Protein AF-A0A0E0AI39-F1 (afdb_monomer_lite)

Sequence (95 aa):
MSARLKGYCKSSTAFGVRKVCNRKLVSARKFNKGLIAATNLTITVNSQCDSDGHSTHTSFMVADSPMVGVSFFGYAPGTARSVAPCAKVAMYKAL

Radius of gyration: 15.56 Å; chains: 1; bounding box: 39×23×42 Å

Organism: NCBI:txid40148

InterPro domains:
  IPR036852 Peptidase S8/S53 domain superfamily [G3DSA:3.40.50.200] (3-94)
  IPR045051 Subtilisin-like protease [PTHR10795] (3-94)

pLDDT: mean 87.7, std 10.04, range [47.22, 97.62]

Secondary structure (DSSP, 8-state):
--TT----B--BTTB-HHHH-SSSEEEEEEE-HHHHHH-----TT-SSS-SSSHHHHHHHHHHPPPEEEEEETTEEEEEE--SSTT--EEEEEE-

Structure (mmCIF, N/CA/C/O backbone):
data_AF-A0A0E0AI39-F1
#
_entry.id   AF-A0A0E0AI39-F1
#
loop_
_atom_site.group_PDB
_atom_site.id
_atom_site.type_symbol
_atom_site.label_atom_id
_atom_site.label_alt_id
_atom_site.label_comp_id
_atom_site.label_asym_id
_atom_site.label_entity_id
_atom_site.label_seq_id
_atom_site.pdbx_PDB_ins_code
_atom_site.Cartn_x
_atom_site.Cartn_y
_atom_site.Cartn_z
_atom_site.occupancy
_atom_site.B_iso_or_equiv
_atom_site.auth_seq_id
_atom_site.auth_comp_id
_atom_site.auth_asym_id
_atom_site.auth_atom_id
_atom_site.pdbx_PDB_model_num
ATOM 1 N N . MET A 1 1 ? -16.664 -4.963 -12.673 1.00 47.22 1 MET A N 1
ATOM 2 C CA . MET A 1 1 ? -16.025 -5.107 -11.340 1.00 47.22 1 MET A CA 1
ATOM 3 C C . MET A 1 1 ? -16.370 -6.495 -10.819 1.00 47.22 1 MET A C 1
ATOM 5 O O . MET A 1 1 ? -17.539 -6.828 -10.898 1.00 47.22 1 MET A O 1
ATOM 9 N N . SER A 1 2 ? -15.411 -7.313 -10.351 1.00 50.84 2 SER A N 1
ATOM 10 C CA . SER A 1 2 ? -15.747 -8.604 -9.707 1.00 50.84 2 SER A CA 1
ATOM 11 C C . SER A 1 2 ? -16.836 -8.385 -8.651 1.00 50.84 2 SER A C 1
ATOM 13 O O . SER A 1 2 ? -16.621 -7.617 -7.713 1.00 50.84 2 SER A O 1
ATOM 15 N N . ALA A 1 3 ? -17.992 -9.020 -8.846 1.00 57.06 3 ALA A N 1
ATOM 16 C CA . ALA A 1 3 ? -19.215 -8.802 -8.074 1.00 57.06 3 ALA A CA 1
ATOM 17 C C . ALA A 1 3 ? -19.114 -9.263 -6.607 1.00 57.06 3 ALA A C 1
ATOM 19 O O . ALA A 1 3 ? -20.034 -9.050 -5.823 1.00 57.06 3 ALA A O 1
ATOM 20 N N . ARG A 1 4 ? -17.996 -9.897 -6.222 1.00 66.88 4 ARG A N 1
ATOM 21 C CA . ARG A 1 4 ? -17.860 -10.592 -4.938 1.00 66.88 4 ARG A CA 1
ATOM 22 C C . ARG A 1 4 ? -17.272 -9.740 -3.812 1.00 66.88 4 ARG A C 1
ATOM 24 O O . ARG A 1 4 ? -17.552 -10.013 -2.651 1.00 66.88 4 ARG A O 1
ATOM 31 N N . LEU A 1 5 ? -16.480 -8.708 -4.122 1.00 64.19 5 LEU A N 1
ATOM 32 C CA . LEU A 1 5 ? -15.823 -7.894 -3.093 1.00 64.19 5 LEU A CA 1
ATOM 33 C C . LEU A 1 5 ? -16.555 -6.561 -2.887 1.00 64.19 5 LEU A C 1
ATOM 35 O O . LEU A 1 5 ? -16.351 -5.607 -3.639 1.00 64.19 5 LEU A O 1
ATOM 39 N N . LYS A 1 6 ? -17.385 -6.486 -1.842 1.00 66.31 6 LYS A N 1
ATOM 40 C CA . LYS A 1 6 ? -17.940 -5.222 -1.336 1.00 66.31 6 LYS A CA 1
ATOM 41 C C . LYS A 1 6 ? -16.864 -4.517 -0.506 1.00 66.31 6 LYS A C 1
ATOM 43 O O . LYS A 1 6 ? -16.754 -4.719 0.701 1.00 66.31 6 LYS A O 1
ATOM 48 N N . GLY A 1 7 ? -16.005 -3.764 -1.185 1.00 68.94 7 GLY A N 1
ATOM 49 C CA . GLY A 1 7 ? -14.960 -2.971 -0.545 1.00 68.94 7 GLY A CA 1
ATOM 50 C C . GLY A 1 7 ? -15.526 -1.886 0.379 1.00 68.94 7 GLY A C 1
ATOM 51 O O . GLY A 1 7 ? -16.649 -1.426 0.184 1.00 68.94 7 GLY A O 1
ATOM 52 N N . TYR A 1 8 ? -14.757 -1.475 1.391 1.00 79.88 8 TYR A N 1
ATOM 53 C CA . TYR A 1 8 ? -15.117 -0.371 2.283 1.00 79.88 8 TYR A CA 1
ATOM 54 C C . TYR A 1 8 ? -14.011 0.675 2.270 1.00 79.88 8 TYR A C 1
ATOM 56 O O . TYR A 1 8 ? -12.866 0.382 2.611 1.00 79.88 8 TYR A O 1
ATOM 64 N N . CYS A 1 9 ? -14.376 1.903 1.927 1.00 84.00 9 CYS A N 1
ATOM 65 C CA . CYS A 1 9 ? -13.504 3.060 2.015 1.00 84.00 9 CYS A CA 1
ATOM 66 C C . CYS A 1 9 ? -14.2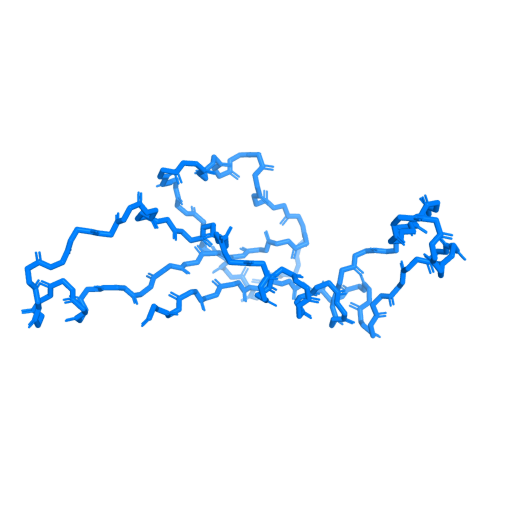67 4.192 2.689 1.00 84.00 9 CYS A C 1
ATOM 68 O O . CYS A 1 9 ? -15.308 4.618 2.191 1.00 84.00 9 CYS A O 1
ATOM 70 N N . LYS A 1 10 ? -13.750 4.683 3.816 1.00 81.62 10 LYS A N 1
ATOM 71 C CA . LYS A 1 10 ? -14.333 5.811 4.548 1.00 81.62 10 LYS A CA 1
ATOM 72 C C . LYS A 1 10 ? -13.331 6.948 4.626 1.00 81.62 10 LYS A C 1
ATOM 74 O O . LYS A 1 10 ? -12.145 6.708 4.818 1.00 81.62 10 LYS A O 1
ATOM 79 N N . SER A 1 11 ? -13.805 8.179 4.477 1.00 85.12 11 SER A N 1
ATOM 80 C CA . SER A 1 11 ? -12.930 9.343 4.570 1.00 85.12 11 SER A CA 1
ATOM 81 C C . SER A 1 11 ? -12.401 9.481 5.993 1.00 85.12 11 SER A C 1
ATOM 83 O O . SER A 1 11 ? -13.136 9.283 6.963 1.00 85.12 11 SER A O 1
ATOM 85 N N . SER A 1 12 ? -11.126 9.819 6.109 1.00 81.50 12 SER A N 1
ATOM 86 C CA . SER A 1 12 ? -10.462 10.139 7.372 1.00 81.50 12 SER A CA 1
ATOM 87 C C . SER A 1 12 ? -9.397 11.202 7.132 1.00 81.50 12 SER A C 1
ATOM 89 O O . SER A 1 12 ? -9.171 11.615 5.994 1.00 81.50 12 SER A O 1
ATOM 91 N N . THR A 1 13 ? -8.738 11.655 8.197 1.00 78.62 13 THR A N 1
ATOM 92 C CA . THR A 1 13 ? -7.630 12.614 8.121 1.00 78.62 13 THR A CA 1
ATOM 93 C C . THR A 1 13 ? -6.614 12.179 7.063 1.00 78.62 13 THR A C 1
ATOM 95 O O . THR A 1 13 ? -6.183 11.028 7.061 1.00 78.62 13 THR A O 1
ATOM 98 N N . ALA A 1 14 ? -6.276 13.065 6.126 1.00 75.19 14 ALA A N 1
ATOM 99 C CA . ALA A 1 14 ? -5.383 12.775 4.998 1.00 75.19 14 ALA A CA 1
ATOM 100 C C . ALA A 1 14 ? -5.809 11.606 4.069 1.00 75.19 14 ALA A C 1
ATOM 102 O O . ALA A 1 14 ? -5.023 11.185 3.226 1.00 75.19 14 ALA A O 1
ATOM 103 N N . PHE A 1 15 ? -7.048 11.101 4.160 1.00 81.00 15 PHE A N 1
ATOM 104 C CA . PHE A 1 15 ? -7.596 10.070 3.270 1.00 81.00 15 PHE A CA 1
ATOM 105 C C . PHE A 1 15 ? -8.912 10.537 2.639 1.00 81.00 15 PHE A C 1
ATOM 107 O O . PHE A 1 15 ? -9.999 10.403 3.211 1.00 81.00 15 PHE A O 1
ATOM 114 N N . GLY A 1 16 ? -8.823 11.067 1.420 1.00 83.19 16 GLY A N 1
ATOM 115 C CA . GLY A 1 16 ? -9.992 11.399 0.607 1.00 83.19 16 GLY A CA 1
ATOM 116 C C . GLY A 1 16 ? -10.448 10.196 -0.215 1.00 83.19 16 GLY A C 1
ATOM 117 O O . GLY A 1 16 ? -9.807 9.862 -1.206 1.00 83.19 16 GLY A O 1
ATOM 118 N N . VAL A 1 17 ? -11.577 9.569 0.136 1.00 79.81 17 VAL A N 1
ATOM 119 C CA . VAL A 1 17 ? -12.045 8.315 -0.504 1.00 79.81 17 VAL A CA 1
ATOM 120 C C . VAL A 1 17 ? -12.118 8.407 -2.025 1.00 79.81 17 VAL A C 1
ATOM 122 O O . VAL A 1 17 ? -11.655 7.496 -2.703 1.00 79.81 17 VAL A O 1
ATOM 125 N N . ARG A 1 18 ? -12.645 9.519 -2.560 1.00 76.62 18 ARG A N 1
ATOM 126 C CA . ARG A 1 18 ? -12.768 9.738 -4.012 1.00 76.62 18 ARG A CA 1
ATOM 127 C C . ARG A 1 18 ? -11.421 9.798 -4.737 1.00 76.62 18 ARG A C 1
ATOM 129 O O . ARG A 1 18 ? -11.380 9.542 -5.931 1.00 76.62 18 ARG A O 1
ATOM 136 N N . LYS A 1 19 ? -10.348 10.165 -4.030 1.00 78.69 19 LYS A N 1
ATOM 137 C CA . LYS A 1 19 ? -8.992 10.261 -4.586 1.00 78.69 19 LYS A CA 1
ATOM 138 C C . LYS A 1 19 ? -8.213 8.955 -4.434 1.00 78.69 19 LYS A C 1
ATOM 140 O O . LYS A 1 19 ? -7.383 8.654 -5.279 1.00 78.69 19 LY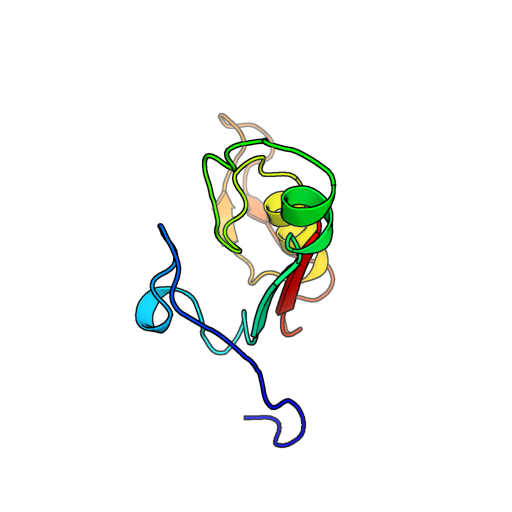S A O 1
ATOM 145 N N . VAL A 1 20 ? -8.461 8.205 -3.359 1.00 84.50 20 VAL A N 1
ATOM 146 C CA . VAL A 1 20 ? -7.577 7.106 -2.943 1.00 84.50 20 VAL A CA 1
ATOM 147 C C . VAL A 1 20 ? -8.130 5.724 -3.300 1.00 84.50 20 VAL A C 1
ATOM 149 O O . VAL A 1 20 ? -7.367 4.855 -3.715 1.00 84.50 20 VAL A O 1
ATOM 152 N N . CYS A 1 21 ? -9.442 5.496 -3.192 1.00 88.50 21 CYS A N 1
ATOM 153 C CA . CYS A 1 21 ? -10.015 4.199 -3.553 1.00 88.50 21 CYS A CA 1
ATOM 154 C C . CYS A 1 21 ? -10.353 4.128 -5.039 1.00 88.50 21 CYS A C 1
ATOM 156 O O . CYS A 1 21 ? -11.015 5.004 -5.593 1.00 88.50 21 CYS A O 1
ATOM 158 N N . ASN A 1 22 ? -9.897 3.059 -5.686 1.00 88.81 22 ASN A N 1
ATOM 159 C CA . ASN A 1 22 ? -9.993 2.868 -7.128 1.00 88.81 22 ASN A CA 1
ATOM 160 C C . ASN A 1 22 ? -10.149 1.369 -7.461 1.00 88.81 22 ASN A C 1
ATOM 162 O O . ASN A 1 22 ? -10.512 0.552 -6.615 1.00 88.81 22 ASN A O 1
ATOM 166 N N . ARG A 1 23 ? -9.909 0.974 -8.718 1.00 88.50 23 ARG A N 1
ATOM 167 C CA . ARG A 1 23 ? -9.993 -0.444 -9.125 1.00 88.50 23 ARG A CA 1
ATOM 168 C C . ARG A 1 23 ? -8.880 -1.320 -8.526 1.00 88.50 23 ARG A C 1
ATOM 170 O O . ARG A 1 23 ? -9.032 -2.542 -8.541 1.00 88.50 23 ARG A O 1
ATOM 177 N N . LYS A 1 24 ? -7.804 -0.706 -8.022 1.00 90.25 24 LYS A N 1
ATOM 178 C CA . LYS A 1 24 ? -6.630 -1.342 -7.423 1.00 90.25 24 LYS A CA 1
ATOM 179 C C . LYS A 1 24 ? -6.772 -1.469 -5.910 1.00 90.25 24 LYS A C 1
ATOM 181 O O . LYS A 1 24 ? -6.875 -2.587 -5.410 1.00 90.25 24 LYS A O 1
ATOM 186 N N . LEU A 1 25 ? -6.839 -0.340 -5.207 1.00 91.62 25 LEU A N 1
ATOM 187 C CA . LEU A 1 25 ? -7.130 -0.267 -3.780 1.00 91.62 25 LEU A CA 1
ATOM 188 C C . LEU A 1 25 ? -8.645 -0.255 -3.589 1.00 91.62 25 LEU A C 1
ATOM 190 O O . LEU A 1 25 ? -9.306 0.774 -3.735 1.00 91.62 25 LEU A O 1
ATOM 194 N N . VAL A 1 26 ? -9.192 -1.426 -3.282 1.00 91.81 26 VAL A N 1
ATOM 195 C CA . VAL A 1 26 ? -10.641 -1.651 -3.225 1.00 91.81 26 VAL A CA 1
ATOM 196 C C . VAL A 1 26 ? -11.223 -1.487 -1.825 1.00 91.81 26 VAL A C 1
ATOM 198 O O . VAL A 1 26 ? -12.431 -1.329 -1.686 1.00 91.81 26 VAL A O 1
ATOM 201 N N . SER A 1 27 ? -10.399 -1.530 -0.780 1.00 90.44 27 SER A N 1
ATOM 202 C CA . SER A 1 27 ? -10.828 -1.325 0.606 1.00 90.44 27 SER A CA 1
ATOM 203 C C . SER A 1 27 ? -9.670 -0.791 1.437 1.00 90.44 27 SER A C 1
ATOM 205 O O . SER A 1 27 ? -8.532 -1.209 1.238 1.00 90.44 27 SER A O 1
ATOM 207 N N . ALA A 1 28 ? -9.960 0.082 2.398 1.00 91.38 28 ALA A N 1
ATOM 208 C CA . ALA A 1 28 ? -8.976 0.573 3.354 1.00 91.38 28 ALA A CA 1
ATOM 209 C C . ALA A 1 28 ? -9.638 0.838 4.713 1.00 91.38 28 ALA A C 1
ATOM 211 O O . ALA A 1 28 ? -10.654 1.537 4.798 1.00 91.38 28 ALA A O 1
ATOM 212 N N . ARG A 1 29 ? -9.084 0.257 5.781 1.00 89.81 29 ARG A N 1
ATOM 213 C CA . ARG A 1 29 ? -9.598 0.369 7.155 1.00 89.81 29 ARG A CA 1
ATOM 214 C C . ARG A 1 29 ? -8.462 0.539 8.157 1.00 89.81 29 ARG A C 1
ATOM 216 O O . ARG A 1 29 ? -7.349 0.080 7.923 1.00 89.81 29 ARG A O 1
ATOM 223 N N . LYS A 1 30 ? -8.787 1.148 9.295 1.00 90.12 30 LYS A N 1
ATOM 224 C CA . LYS A 1 30 ? -7.933 1.234 10.485 1.00 90.12 30 LYS A CA 1
ATOM 225 C C . LYS A 1 30 ? -8.617 0.548 11.667 1.00 90.12 30 LYS A C 1
ATOM 227 O O . LYS A 1 30 ? -9.842 0.631 11.793 1.00 90.12 30 LYS A O 1
ATOM 232 N N . PHE A 1 31 ? -7.834 -0.059 12.547 1.00 89.81 31 PHE A N 1
ATOM 233 C CA . PHE A 1 31 ? -8.297 -0.700 13.773 1.00 89.81 31 PHE A CA 1
ATOM 234 C C . PHE A 1 31 ? -7.471 -0.199 14.953 1.00 89.81 31 PHE A C 1
ATOM 236 O O . PHE A 1 31 ? -6.417 -0.732 15.260 1.00 89.81 31 PHE A O 1
ATOM 243 N N . ASN A 1 32 ? -7.957 0.851 15.609 1.00 89.62 32 ASN A N 1
ATOM 244 C CA . ASN A 1 32 ? -7.256 1.498 16.719 1.00 89.62 32 ASN A CA 1
ATOM 245 C C . ASN A 1 32 ? -8.122 1.706 17.967 1.00 89.62 32 ASN A C 1
ATOM 247 O O . ASN A 1 32 ? -7.672 2.306 18.936 1.00 89.62 32 ASN A O 1
ATOM 251 N N . LYS A 1 33 ? -9.365 1.204 17.961 1.00 89.69 33 LYS A N 1
ATOM 252 C CA . LYS A 1 33 ? -10.285 1.337 19.100 1.00 89.69 33 LYS A CA 1
ATOM 253 C C . LYS A 1 33 ? -9.730 0.706 20.380 1.00 89.69 33 LYS A C 1
ATOM 255 O O . LYS A 1 33 ? -9.907 1.285 21.439 1.00 89.69 33 LYS A O 1
ATOM 260 N N . GLY A 1 34 ? -9.055 -0.444 20.273 1.00 89.25 34 GLY A N 1
ATOM 261 C CA . GLY A 1 34 ? -8.439 -1.110 21.425 1.00 89.25 34 GLY A CA 1
ATOM 262 C C . GLY A 1 34 ? -7.334 -0.266 22.062 1.00 89.25 34 GLY A C 1
ATOM 263 O O . GLY A 1 34 ? -7.328 -0.091 23.273 1.00 89.25 34 GLY A O 1
ATOM 264 N N . LEU A 1 35 ? -6.472 0.341 21.240 1.00 88.31 35 LEU A N 1
ATOM 265 C CA . LEU A 1 35 ? -5.405 1.226 21.713 1.00 88.31 35 LEU A CA 1
ATOM 266 C C . LEU A 1 35 ? -5.960 2.467 22.427 1.00 88.31 35 LEU A C 1
ATOM 268 O O . LEU A 1 35 ? -5.499 2.803 23.512 1.00 88.31 35 LEU A O 1
ATOM 272 N N . ILE A 1 36 ? -6.981 3.109 21.846 1.00 88.88 36 ILE A N 1
ATOM 273 C CA . ILE A 1 36 ? -7.652 4.277 22.446 1.00 88.88 36 ILE A CA 1
ATOM 274 C C . ILE A 1 36 ? -8.358 3.900 23.759 1.00 88.88 36 ILE A C 1
ATOM 276 O O . ILE A 1 36 ? -8.416 4.708 24.674 1.00 88.88 36 ILE A O 1
ATOM 280 N N . ALA A 1 37 ? -8.910 2.688 23.864 1.00 90.00 37 ALA A 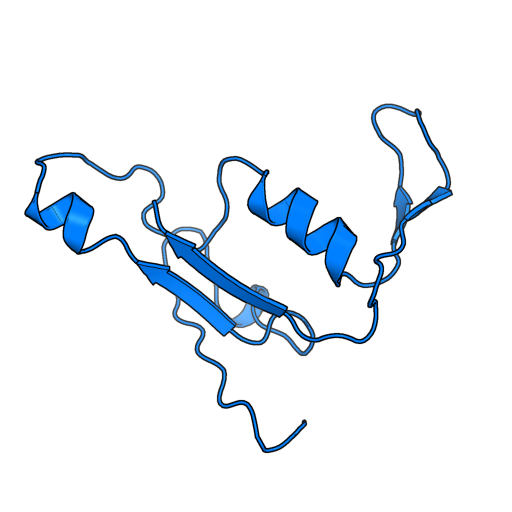N 1
ATOM 281 C CA . ALA A 1 37 ? -9.565 2.232 25.089 1.00 90.00 37 ALA A CA 1
ATOM 282 C C . ALA A 1 37 ? -8.566 1.868 26.201 1.00 90.00 37 ALA A C 1
ATOM 284 O O . ALA A 1 37 ? -8.875 2.040 27.375 1.00 90.00 37 ALA A O 1
ATOM 285 N N . ALA A 1 38 ? -7.386 1.357 25.841 1.00 90.75 38 ALA A N 1
ATOM 286 C CA . ALA A 1 38 ? -6.368 0.917 26.792 1.00 90.75 38 ALA A CA 1
ATOM 287 C C . ALA A 1 38 ? -5.416 2.037 27.244 1.00 90.75 38 ALA A C 1
ATOM 289 O O . ALA A 1 38 ? -4.702 1.869 28.229 1.00 90.75 38 ALA A O 1
ATOM 290 N N . THR A 1 39 ? -5.354 3.158 26.517 1.00 87.94 39 THR A N 1
ATOM 291 C CA . THR A 1 39 ? -4.353 4.209 26.742 1.00 87.94 39 THR A CA 1
ATOM 292 C C . THR A 1 39 ? -4.914 5.605 26.475 1.00 87.94 39 THR A C 1
ATOM 294 O O . THR A 1 39 ? -5.782 5.783 25.629 1.00 87.94 39 THR A O 1
ATOM 297 N N . ASN A 1 40 ? -4.345 6.627 27.122 1.00 83.31 40 ASN A N 1
ATOM 298 C CA . ASN A 1 40 ? -4.637 8.041 26.840 1.00 83.31 40 ASN A CA 1
ATOM 299 C C . ASN A 1 40 ? -3.766 8.605 25.696 1.00 83.31 40 ASN A C 1
ATOM 301 O O . ASN A 1 40 ? -3.397 9.779 25.707 1.00 83.31 40 ASN A O 1
ATOM 305 N N . LEU A 1 41 ? -3.368 7.766 24.733 1.00 83.75 41 LEU A N 1
ATOM 306 C CA . LEU A 1 41 ? -2.479 8.171 23.645 1.00 83.75 41 LEU A CA 1
ATOM 307 C C . LEU A 1 41 ? -3.236 8.912 22.539 1.00 83.75 41 LEU A C 1
ATOM 309 O O . LEU A 1 41 ? -4.237 8.434 21.998 1.00 83.75 41 LEU A O 1
ATOM 313 N N . THR A 1 42 ? -2.691 10.055 22.129 1.00 78.38 42 THR A N 1
ATOM 314 C CA . THR A 1 42 ? -3.189 10.812 20.978 1.00 78.38 42 THR A CA 1
ATOM 315 C C . THR A 1 42 ? -2.554 10.279 19.697 1.00 78.38 42 THR A C 1
ATOM 317 O O . THR A 1 42 ? -1.360 10.438 19.462 1.00 78.38 42 THR A O 1
ATOM 320 N N . ILE A 1 43 ? -3.355 9.653 18.834 1.00 80.88 43 ILE A N 1
ATOM 321 C CA . ILE A 1 43 ? -2.880 9.130 17.546 1.00 80.88 43 ILE A CA 1
ATOM 322 C C . ILE A 1 43 ? -2.753 10.287 16.548 1.00 80.88 43 ILE A C 1
ATOM 324 O O . ILE A 1 43 ? -3.761 10.751 16.007 1.00 80.88 43 ILE A O 1
ATOM 328 N N . THR A 1 44 ? -1.517 10.706 16.265 1.00 76.44 44 THR A N 1
ATOM 329 C CA . THR A 1 44 ? -1.187 11.839 15.378 1.00 76.44 44 THR A CA 1
ATOM 330 C C . THR A 1 44 ? -1.818 11.706 13.990 1.00 76.44 44 THR A C 1
ATOM 332 O O . THR A 1 44 ? -2.389 12.660 13.467 1.00 76.44 44 THR A O 1
ATOM 335 N N . VAL A 1 45 ? -1.791 10.503 13.404 1.00 80.00 45 VAL A N 1
ATOM 336 C CA . VAL A 1 45 ? -2.434 10.205 12.114 1.00 80.00 45 VAL A CA 1
ATOM 337 C C . VAL A 1 45 ? -3.539 9.178 12.330 1.00 80.00 45 VAL A C 1
ATOM 339 O O . VAL A 1 45 ? -3.379 7.981 12.089 1.00 80.00 45 VAL A O 1
ATOM 342 N N . ASN A 1 46 ? -4.694 9.650 12.802 1.00 85.81 46 ASN A N 1
ATOM 343 C CA . ASN A 1 46 ? -5.873 8.813 13.023 1.00 85.81 46 ASN A CA 1
ATOM 344 C C . ASN A 1 46 ? -6.572 8.465 11.688 1.00 85.81 46 ASN A C 1
ATOM 346 O O . ASN A 1 46 ? -7.717 8.846 11.425 1.00 85.81 46 ASN A O 1
ATOM 350 N N . SER A 1 47 ? -5.876 7.732 10.823 1.00 87.75 47 SER A N 1
ATOM 351 C CA . SER A 1 47 ? -6.261 7.422 9.445 1.00 87.75 47 SER A CA 1
ATOM 352 C C . SER A 1 47 ? -5.789 6.029 9.035 1.00 87.75 47 SER A C 1
ATOM 354 O O . SER A 1 47 ? -4.875 5.478 9.641 1.00 87.75 47 SER A O 1
ATOM 356 N N . GLN A 1 48 ? -6.400 5.467 7.992 1.00 88.44 48 GLN A N 1
ATOM 357 C CA . GLN A 1 48 ? -5.884 4.270 7.319 1.00 88.44 48 GLN A CA 1
ATOM 358 C C . GLN A 1 48 ? -4.679 4.554 6.406 1.00 88.44 48 GLN A C 1
ATOM 360 O O . GLN A 1 48 ? -4.115 3.608 5.869 1.00 88.44 48 GLN A O 1
ATOM 365 N N . CYS A 1 49 ? -4.286 5.822 6.217 1.00 89.69 49 CYS A N 1
ATOM 366 C CA . CYS A 1 49 ? -3.024 6.143 5.551 1.00 89.69 49 CYS A CA 1
ATOM 367 C C . CYS A 1 49 ? -1.838 5.579 6.338 1.00 89.69 49 CYS A C 1
ATOM 369 O O . CYS A 1 49 ? -1.773 5.697 7.569 1.00 89.69 49 CYS A O 1
ATOM 371 N N . ASP A 1 50 ? -0.902 4.992 5.601 1.00 90.12 50 ASP A N 1
ATOM 372 C CA . ASP A 1 50 ? 0.411 4.626 6.105 1.00 90.12 50 ASP A CA 1
ATOM 373 C C . ASP A 1 50 ? 1.239 5.900 6.328 1.00 90.12 50 ASP A C 1
ATOM 375 O O . ASP A 1 50 ? 1.268 6.786 5.477 1.00 90.12 50 ASP A O 1
ATOM 379 N N . SER A 1 51 ? 1.837 6.010 7.509 1.00 89.31 51 SER A N 1
ATOM 380 C CA . SER A 1 51 ? 2.666 7.145 7.936 1.00 89.31 51 SER A CA 1
ATOM 381 C C . SER A 1 51 ? 4.112 6.731 8.206 1.00 89.31 51 SER A C 1
ATOM 383 O O . SER A 1 51 ? 4.936 7.591 8.484 1.00 89.31 51 SER A O 1
ATOM 385 N N . ASP A 1 52 ? 4.388 5.429 8.162 1.00 90.19 52 ASP A N 1
ATOM 386 C CA . ASP A 1 52 ? 5.697 4.825 8.399 1.00 90.19 52 ASP A CA 1
ATOM 387 C C . ASP A 1 52 ? 6.349 4.421 7.067 1.00 90.19 52 ASP A C 1
ATOM 389 O O . ASP A 1 52 ? 7.522 4.690 6.828 1.00 90.19 52 ASP A O 1
ATOM 393 N N . GLY A 1 53 ? 5.556 3.864 6.148 1.00 92.56 53 GLY A N 1
ATOM 394 C CA . GLY A 1 53 ? 5.992 3.468 4.810 1.00 92.56 53 GLY A CA 1
ATOM 395 C C . GLY A 1 53 ? 6.181 1.961 4.653 1.00 92.56 53 GLY A C 1
ATOM 396 O O . GLY A 1 53 ? 6.156 1.468 3.521 1.00 92.56 53 GLY A O 1
ATOM 397 N N . HIS A 1 54 ? 6.295 1.197 5.745 1.00 93.62 54 HIS A N 1
ATOM 398 C CA . HIS A 1 54 ? 6.465 -0.254 5.683 1.00 93.62 54 HIS A CA 1
ATOM 399 C C . HIS A 1 54 ? 5.309 -0.958 4.959 1.00 93.62 54 HIS A C 1
ATOM 401 O O . HIS A 1 54 ? 5.533 -1.812 4.094 1.00 93.62 54 HIS A O 1
ATOM 407 N N . SER A 1 55 ? 4.060 -0.582 5.257 1.00 92.81 55 SER A N 1
ATOM 408 C CA . SER A 1 55 ? 2.887 -1.162 4.590 1.00 92.81 55 SER A CA 1
ATOM 409 C C . SER A 1 55 ? 2.848 -0.786 3.112 1.00 92.81 55 SER A C 1
ATOM 411 O O . SER A 1 55 ? 2.435 -1.600 2.284 1.00 92.81 55 SER A O 1
ATOM 413 N N . THR A 1 56 ? 3.262 0.432 2.774 1.00 94.12 56 THR A N 1
ATOM 414 C CA . THR A 1 56 ? 3.307 0.921 1.394 1.00 94.12 56 THR A CA 1
ATOM 415 C C . THR A 1 56 ? 4.343 0.146 0.588 1.00 94.12 56 THR A C 1
ATOM 417 O O . THR A 1 56 ? 4.007 -0.404 -0.460 1.00 94.12 56 THR A O 1
ATOM 420 N N . HIS A 1 57 ? 5.561 0.004 1.114 1.00 94.88 57 HIS A N 1
ATOM 421 C CA . HIS A 1 57 ? 6.627 -0.777 0.488 1.00 94.88 57 HIS A CA 1
ATOM 422 C C . HIS A 1 57 ? 6.232 -2.253 0.327 1.00 94.88 57 HIS A C 1
ATOM 424 O O . HIS A 1 57 ? 6.388 -2.838 -0.743 1.00 94.88 57 HIS A O 1
ATOM 430 N N . THR A 1 58 ? 5.631 -2.850 1.358 1.00 95.69 58 THR A N 1
ATOM 431 C CA . THR A 1 58 ? 5.173 -4.247 1.310 1.00 95.69 58 THR A CA 1
ATOM 432 C C . THR A 1 58 ? 4.082 -4.444 0.259 1.00 95.69 58 THR A C 1
ATOM 434 O O . THR A 1 58 ? 4.160 -5.344 -0.577 1.00 95.69 58 THR A O 1
ATOM 437 N N . SER A 1 59 ? 3.073 -3.573 0.246 1.00 95.31 59 SER A N 1
ATOM 438 C CA . SER A 1 59 ? 2.003 -3.613 -0.754 1.00 95.31 59 SER A CA 1
ATOM 439 C C . SER A 1 59 ? 2.516 -3.457 -2.173 1.00 95.31 59 SER A C 1
ATOM 441 O O . SER A 1 59 ? 1.995 -4.096 -3.092 1.00 95.31 59 SER A O 1
ATOM 443 N N . PHE A 1 60 ? 3.499 -2.575 -2.340 1.00 94.00 60 PHE A N 1
ATOM 444 C CA . PHE A 1 60 ? 4.128 -2.306 -3.614 1.00 94.00 60 PHE A CA 1
ATOM 445 C C . PHE A 1 60 ? 4.744 -3.578 -4.190 1.00 94.00 60 PHE A C 1
ATOM 447 O O . PHE A 1 60 ? 4.397 -3.980 -5.299 1.00 94.00 60 PHE A O 1
ATOM 454 N N . MET A 1 61 ? 5.548 -4.276 -3.386 1.00 94.94 61 MET A N 1
ATOM 455 C CA . MET A 1 61 ? 6.194 -5.531 -3.777 1.00 94.94 61 MET A CA 1
ATOM 456 C C . MET A 1 61 ? 5.186 -6.631 -4.125 1.00 94.94 61 MET A C 1
ATOM 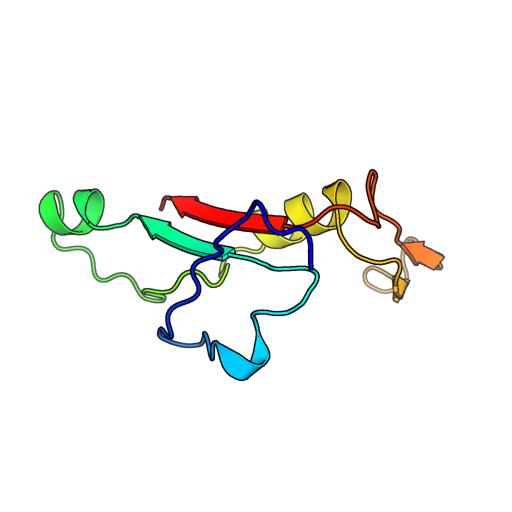458 O O . MET A 1 61 ? 5.395 -7.398 -5.065 1.00 94.94 61 MET A O 1
ATOM 462 N N . VAL A 1 62 ? 4.072 -6.715 -3.394 1.00 96.88 62 VAL A N 1
ATOM 463 C CA . VAL A 1 62 ? 3.113 -7.817 -3.555 1.00 96.88 62 VAL A CA 1
ATOM 464 C C . VAL A 1 62 ? 2.208 -7.620 -4.759 1.00 96.88 62 VAL A C 1
ATOM 466 O O . VAL A 1 62 ? 2.047 -8.543 -5.555 1.00 96.88 62 VAL A O 1
ATOM 469 N N . ALA A 1 63 ? 1.584 -6.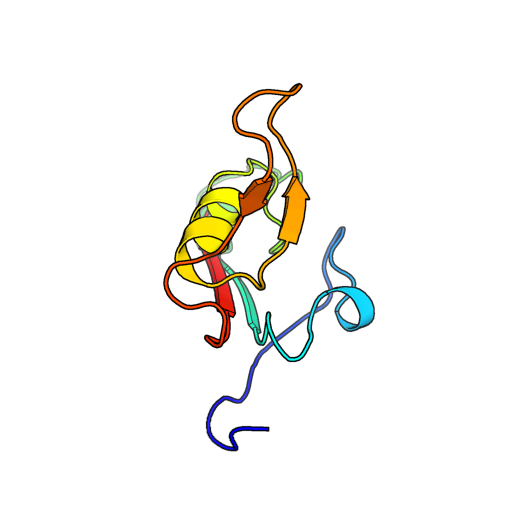450 -4.889 1.00 96.12 63 ALA A N 1
ATOM 470 C CA . ALA A 1 63 ? 0.437 -6.331 -5.772 1.00 96.12 63 ALA A CA 1
ATOM 471 C C . ALA A 1 63 ? 0.402 -5.084 -6.636 1.00 96.12 63 ALA A C 1
ATOM 473 O O . ALA A 1 63 ? -0.510 -5.025 -7.437 1.00 96.12 63 ALA A O 1
ATOM 474 N N . ASP A 1 64 ? 1.284 -4.093 -6.544 1.00 92.81 64 ASP A N 1
ATOM 475 C CA . ASP A 1 64 ? 1.050 -2.829 -7.256 1.00 92.81 64 ASP A CA 1
ATOM 476 C C . ASP A 1 64 ? 1.212 -2.895 -8.789 1.00 92.81 64 ASP A C 1
ATOM 478 O O . ASP A 1 64 ? 1.776 -3.841 -9.348 1.00 92.81 64 ASP A O 1
ATOM 482 N N . SER A 1 65 ? 0.644 -1.918 -9.492 1.00 94.62 65 SER A N 1
ATOM 483 C CA . SER A 1 65 ? 0.781 -1.792 -10.946 1.00 94.62 65 SER A CA 1
ATOM 484 C C . SER A 1 65 ? 2.240 -1.502 -11.332 1.00 94.62 65 SER A C 1
ATOM 486 O O . SER A 1 65 ? 2.943 -0.847 -10.565 1.00 94.62 65 SER A O 1
ATOM 488 N 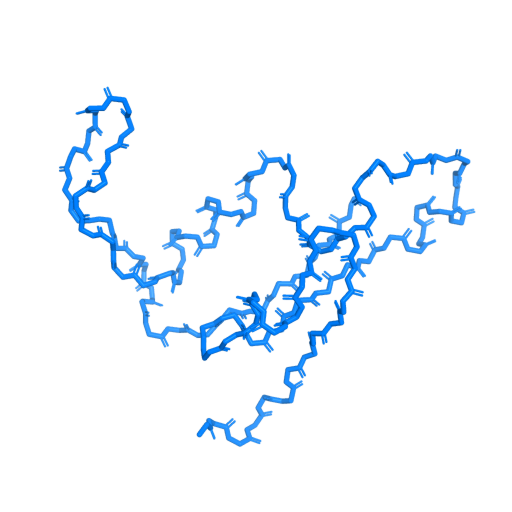N . PRO A 1 66 ? 2.713 -1.940 -12.514 1.00 95.44 66 PRO A N 1
ATOM 489 C CA . PRO A 1 66 ? 4.078 -1.652 -12.948 1.00 95.44 66 PRO A CA 1
ATOM 490 C C . PRO A 1 66 ? 4.333 -0.141 -13.045 1.00 95.44 66 PRO A C 1
ATOM 492 O O . PRO A 1 66 ? 3.507 0.585 -13.603 1.00 95.44 66 PRO A O 1
ATOM 495 N N . MET A 1 67 ? 5.476 0.318 -12.536 1.00 94.56 67 MET A N 1
ATOM 496 C CA . MET A 1 67 ? 5.884 1.727 -12.562 1.00 94.56 67 MET A CA 1
ATOM 497 C C . MET A 1 67 ? 7.195 1.881 -13.327 1.00 94.56 67 MET A C 1
ATOM 499 O O . MET A 1 67 ? 8.202 1.278 -12.962 1.00 94.56 67 MET A O 1
ATOM 503 N N . VAL A 1 68 ? 7.172 2.678 -14.395 1.00 97.12 68 VAL A N 1
ATOM 504 C CA . VAL A 1 68 ? 8.316 2.904 -15.291 1.00 97.12 68 VAL A CA 1
ATOM 505 C C . VAL A 1 68 ? 9.138 4.095 -14.802 1.00 97.12 68 VAL A C 1
ATOM 507 O O . VAL A 1 68 ? 8.571 5.104 -14.392 1.00 97.12 68 VAL A O 1
ATOM 510 N N . GLY A 1 69 ? 10.467 3.998 -14.892 1.00 96.56 69 GLY A N 1
ATOM 511 C CA . GLY A 1 69 ? 11.369 5.119 -14.613 1.00 96.56 69 GLY A CA 1
ATOM 512 C C . GLY A 1 69 ? 11.547 5.409 -13.124 1.00 96.56 69 GLY A C 1
ATOM 513 O O . GLY A 1 69 ? 11.831 6.543 -12.750 1.00 96.56 69 GLY A O 1
ATOM 514 N N . VAL A 1 70 ? 11.367 4.399 -12.272 1.00 96.31 70 VAL A N 1
ATOM 515 C CA . VAL A 1 70 ? 11.593 4.530 -10.830 1.00 96.31 70 VAL A CA 1
ATOM 516 C C . VAL A 1 70 ? 13.033 4.172 -10.476 1.00 96.31 70 VAL A C 1
ATOM 518 O O . VAL A 1 70 ? 13.675 3.361 -11.144 1.00 96.31 70 VAL A O 1
ATOM 521 N N . SER A 1 71 ? 13.542 4.803 -9.422 1.00 96.69 71 SER A N 1
ATOM 522 C CA . SER A 1 71 ? 14.847 4.519 -8.826 1.00 96.69 71 SER A CA 1
ATOM 523 C C . SER A 1 71 ? 14.846 4.958 -7.361 1.00 96.69 71 SER A C 1
ATOM 525 O O . SER A 1 71 ? 14.017 5.777 -6.952 1.00 96.69 71 SER A O 1
ATOM 527 N N . PHE A 1 72 ? 15.780 4.439 -6.571 1.00 95.88 72 PHE A N 1
ATOM 528 C CA . PHE A 1 72 ? 16.033 4.902 -5.208 1.00 95.88 72 PHE A CA 1
ATOM 529 C C . PHE A 1 72 ? 17.303 5.750 -5.205 1.00 95.88 72 PHE A C 1
ATOM 531 O O . PHE A 1 72 ? 18.394 5.200 -5.278 1.00 95.88 72 PHE A O 1
ATOM 538 N N . PHE A 1 73 ? 17.184 7.083 -5.188 1.00 96.31 73 PHE A N 1
ATOM 539 C CA . PHE A 1 73 ? 18.331 8.004 -5.314 1.00 96.31 73 PHE A CA 1
ATOM 540 C C . PHE A 1 73 ? 19.262 7.679 -6.507 1.00 96.31 73 PHE A C 1
ATOM 542 O O . PHE A 1 73 ? 20.477 7.818 -6.412 1.00 96.31 73 PHE A O 1
ATOM 549 N N . GLY A 1 74 ? 18.698 7.205 -7.625 1.00 96.06 74 GLY A N 1
ATOM 550 C CA . GLY A 1 74 ? 19.451 6.771 -8.810 1.00 96.06 74 GLY A CA 1
ATOM 551 C C . GLY A 1 74 ? 19.908 5.306 -8.792 1.00 96.06 74 GLY A C 1
ATOM 552 O O . GLY A 1 74 ? 20.281 4.777 -9.837 1.00 96.06 74 GLY A O 1
ATOM 553 N N . TYR A 1 75 ? 19.818 4.615 -7.655 1.00 96.94 75 TYR A N 1
ATOM 554 C CA . TYR A 1 75 ? 20.075 3.179 -7.563 1.00 96.94 75 TYR A CA 1
ATOM 555 C C . TYR A 1 75 ? 18.890 2.356 -8.074 1.00 96.94 75 TYR A C 1
ATOM 557 O O . TYR A 1 75 ? 17.731 2.766 -7.963 1.00 96.94 75 TYR A O 1
ATOM 565 N N . ALA A 1 76 ? 19.205 1.171 -8.609 1.00 95.69 76 ALA A N 1
ATOM 566 C CA . ALA A 1 76 ? 18.248 0.226 -9.188 1.00 95.69 76 ALA A CA 1
ATOM 567 C C . ALA A 1 76 ? 17.251 0.879 -10.177 1.00 95.69 76 ALA A C 1
ATOM 569 O O . ALA A 1 76 ? 16.037 0.763 -9.991 1.00 95.69 76 ALA A O 1
ATOM 570 N N . PRO A 1 77 ? 17.734 1.589 -11.217 1.00 97.50 77 PRO A N 1
ATOM 571 C CA . PRO A 1 77 ? 16.853 2.207 -12.196 1.00 97.50 77 PRO A CA 1
ATOM 572 C C . PRO A 1 77 ? 16.128 1.140 -13.019 1.00 97.50 77 PRO A C 1
ATOM 574 O O . PRO A 1 77 ? 16.725 0.151 -13.449 1.00 97.50 77 PRO A O 1
ATOM 577 N N . GLY A 1 78 ? 14.844 1.354 -13.290 1.00 96.62 78 GLY A N 1
ATOM 578 C CA . GLY A 1 78 ? 14.107 0.484 -14.198 1.00 96.62 78 GLY A CA 1
ATOM 579 C C . GLY A 1 78 ? 12.596 0.592 -14.077 1.00 96.62 78 GLY A C 1
ATOM 580 O O . GLY A 1 78 ? 12.039 1.619 -13.686 1.00 96.62 78 GLY A O 1
ATOM 581 N N . THR A 1 79 ? 11.928 -0.497 -14.458 1.00 96.81 79 THR A N 1
ATOM 582 C CA . THR A 1 79 ? 10.495 -0.675 -14.221 1.00 96.81 79 THR A CA 1
ATOM 583 C C . THR A 1 79 ? 10.317 -1.555 -13.000 1.00 96.81 79 THR A C 1
ATOM 585 O O . THR A 1 79 ? 10.635 -2.743 -13.041 1.00 96.81 79 THR A O 1
ATOM 588 N N . ALA A 1 80 ? 9.788 -0.992 -11.922 1.00 95.75 80 ALA A N 1
ATOM 589 C CA . ALA A 1 80 ? 9.437 -1.789 -10.764 1.00 95.75 80 ALA A CA 1
ATOM 590 C C . ALA A 1 80 ? 8.094 -2.481 -11.000 1.00 95.75 80 ALA A C 1
ATOM 592 O O . ALA A 1 80 ? 7.131 -1.884 -11.493 1.00 95.75 80 ALA A O 1
ATOM 593 N N . ARG A 1 81 ? 8.042 -3.768 -10.665 1.00 95.69 81 ARG A N 1
ATOM 594 C CA . ARG A 1 81 ? 6.889 -4.632 -10.895 1.00 95.69 81 ARG A CA 1
ATOM 595 C C . ARG A 1 81 ? 6.665 -5.506 -9.673 1.00 95.69 81 ARG A C 1
ATOM 597 O O . ARG A 1 81 ? 7.604 -6.090 -9.144 1.00 95.69 81 ARG A O 1
ATOM 604 N N . SER A 1 82 ? 5.407 -5.611 -9.268 1.00 96.19 82 SER A N 1
ATOM 605 C CA . SER A 1 82 ? 5.000 -6.464 -8.160 1.00 96.19 82 SER A CA 1
ATOM 606 C C . SER A 1 82 ? 4.871 -7.936 -8.561 1.00 96.19 82 SER A C 1
ATOM 608 O O . SER A 1 82 ? 4.788 -8.270 -9.748 1.00 96.19 82 SER A O 1
ATOM 610 N N . VAL A 1 83 ? 4.801 -8.824 -7.568 1.00 97.62 83 VAL A N 1
ATOM 611 C CA . VAL A 1 83 ? 4.582 -10.267 -7.776 1.00 97.62 83 VAL A CA 1
ATOM 612 C C . VAL A 1 83 ? 3.241 -10.534 -8.470 1.00 97.62 83 VAL A C 1
ATOM 614 O O . VAL A 1 83 ? 3.161 -11.367 -9.372 1.00 97.62 83 VAL A O 1
ATOM 617 N N . ALA A 1 84 ? 2.189 -9.795 -8.105 1.00 97.00 84 ALA A N 1
ATOM 618 C CA . ALA A 1 84 ? 0.844 -9.938 -8.657 1.00 97.00 84 ALA A CA 1
ATOM 619 C C . ALA A 1 84 ? 0.259 -8.590 -9.142 1.00 97.00 84 ALA A C 1
ATOM 621 O O . ALA A 1 84 ? -0.686 -8.067 -8.542 1.00 97.00 84 ALA A O 1
ATOM 622 N N . PRO A 1 85 ? 0.719 -8.044 -10.287 1.00 95.56 85 PRO A N 1
ATOM 623 C CA . PRO A 1 85 ? 0.354 -6.693 -10.733 1.00 95.56 85 PRO A CA 1
ATOM 624 C C . PRO A 1 85 ? -1.126 -6.497 -11.064 1.00 95.56 85 PRO A C 1
ATOM 626 O O . PRO A 1 85 ? -1.623 -5.372 -11.079 1.00 95.56 85 PRO A O 1
ATOM 629 N N . CYS A 1 86 ? -1.857 -7.581 -11.316 1.00 94.06 86 CYS A N 1
ATOM 630 C CA . CYS A 1 86 ? -3.292 -7.546 -11.602 1.00 94.06 86 CYS A CA 1
ATOM 631 C C . CYS A 1 86 ? -4.158 -7.782 -10.353 1.00 94.06 86 CYS A C 1
ATOM 633 O O . CYS A 1 86 ? -5.385 -7.688 -10.433 1.00 94.06 86 CYS A O 1
ATOM 635 N N . ALA A 1 87 ? -3.553 -8.085 -9.199 1.00 93.88 87 ALA A N 1
ATOM 636 C CA . ALA A 1 87 ? -4.286 -8.315 -7.962 1.00 93.88 87 ALA A CA 1
ATOM 637 C C . ALA A 1 87 ? -4.925 -7.024 -7.436 1.00 93.88 87 ALA A C 1
ATOM 639 O O . ALA A 1 87 ? -4.471 -5.909 -7.705 1.00 93.88 87 ALA A O 1
ATOM 640 N N . LYS A 1 88 ? -5.999 -7.183 -6.666 1.00 92.31 88 LYS A N 1
ATOM 641 C CA . LYS A 1 88 ? -6.638 -6.091 -5.927 1.00 92.31 88 LYS A CA 1
ATOM 642 C C . LYS A 1 88 ? -6.074 -6.032 -4.518 1.00 92.31 88 LYS A C 1
ATOM 644 O O . LYS A 1 88 ? -5.754 -7.066 -3.942 1.00 92.31 88 LYS A O 1
ATOM 649 N N . VAL A 1 89 ? -6.038 -4.835 -3.951 1.00 92.88 89 VAL A N 1
ATOM 650 C CA . VAL A 1 89 ? -5.464 -4.567 -2.635 1.00 92.88 89 VAL A CA 1
ATOM 651 C C . VAL A 1 89 ? -6.562 -4.131 -1.671 1.00 92.88 89 VAL A C 1
ATOM 653 O O . VAL A 1 89 ? -7.361 -3.242 -1.977 1.00 92.88 89 VAL A O 1
ATOM 656 N N . ALA A 1 90 ? -6.602 -4.759 -0.500 1.00 92.50 90 ALA A N 1
ATOM 657 C CA . ALA A 1 90 ? -7.430 -4.347 0.624 1.00 92.50 90 ALA A CA 1
ATOM 658 C C . ALA A 1 90 ? -6.521 -4.114 1.834 1.00 92.50 90 ALA A C 1
ATOM 660 O O . ALA A 1 90 ? -5.851 -5.041 2.278 1.00 92.50 90 ALA A O 1
ATOM 661 N N . MET A 1 91 ? -6.506 -2.884 2.344 1.00 92.50 91 MET A N 1
ATOM 662 C CA . MET A 1 91 ? -5.623 -2.473 3.432 1.00 92.50 91 MET A CA 1
ATOM 663 C C . MET A 1 91 ? -6.320 -2.442 4.779 1.00 92.50 91 MET A C 1
ATOM 665 O O . MET A 1 91 ? -7.436 -1.930 4.915 1.00 92.50 91 MET A O 1
ATOM 669 N N . TYR A 1 92 ? -5.610 -2.939 5.784 1.00 91.44 92 TYR A N 1
ATOM 670 C CA . TYR A 1 92 ? -6.073 -3.036 7.157 1.00 91.44 92 TYR A CA 1
ATOM 671 C C . TYR A 1 92 ? -4.933 -2.618 8.082 1.00 91.44 92 TYR A C 1
ATOM 673 O O . TYR A 1 92 ? -4.040 -3.404 8.377 1.00 91.44 92 TYR A O 1
ATOM 681 N N . LYS A 1 93 ? -4.955 -1.362 8.522 1.00 90.88 93 LYS A N 1
ATOM 682 C CA . LYS A 1 93 ? -3.964 -0.823 9.453 1.00 90.88 93 LYS A CA 1
ATOM 683 C C . LYS A 1 93 ? -4.343 -1.204 10.884 1.00 90.88 93 LYS A C 1
ATOM 685 O O . LYS A 1 93 ? -5.341 -0.696 11.401 1.00 90.88 93 LYS A O 1
ATOM 690 N N . ALA A 1 94 ? -3.561 -2.084 11.498 1.00 85.00 94 ALA A N 1
ATOM 691 C CA . ALA A 1 94 ? -3.506 -2.279 12.946 1.00 85.00 94 ALA A CA 1
ATOM 692 C C . ALA A 1 94 ? -2.311 -1.460 13.461 1.00 85.00 94 ALA A C 1
ATOM 694 O O . ALA A 1 94 ? -1.252 -1.503 12.840 1.00 85.00 94 ALA A O 1
ATOM 695 N N . LEU A 1 95 ? -2.536 -0.628 14.482 1.00 70.31 95 LEU A N 1
ATOM 696 C CA . LEU A 1 95 ? -1.496 0.193 15.116 1.00 70.31 95 LEU A CA 1
ATOM 697 C C . LEU A 1 95 ? -0.787 -0.598 16.209 1.00 70.31 95 LEU A C 1
ATOM 699 O O . LEU A 1 95 ? -1.507 -1.354 16.900 1.00 70.31 95 LEU A O 1
#

Foldseek 3Di:
DPPPDPADDDDDVVDDCVPPDDPAARYFEEDCPVVVVVDVDDDPGPDSDDPPCPVVVVCQQAEDAWDAQDADVNHPGGIRDHPHPPDHDHYYHYD